Protein AF-A0A179I947-F1 (afdb_monomer)

Structure (mmCIF, N/CA/C/O backbone):
data_AF-A0A179I947-F1
#
_entry.id   AF-A0A179I947-F1
#
loop_
_atom_site.group_PDB
_atom_site.id
_atom_site.type_symbol
_atom_site.label_atom_id
_atom_site.label_alt_id
_atom_site.label_comp_id
_atom_site.label_asym_id
_atom_site.label_entity_id
_atom_site.label_seq_id
_atom_site.pdbx_PDB_ins_code
_atom_site.Cartn_x
_atom_site.Cartn_y
_atom_site.Cartn_z
_atom_site.occupancy
_atom_site.B_iso_or_equiv
_atom_site.auth_seq_id
_atom_site.auth_comp_id
_atom_site.auth_asym_id
_atom_site.auth_atom_id
_atom_site.pdbx_PDB_model_num
ATOM 1 N N . MET A 1 1 ? 31.949 -12.315 46.209 1.00 38.06 1 MET A N 1
ATOM 2 C CA . MET A 1 1 ? 31.960 -12.026 44.761 1.00 38.06 1 MET A CA 1
ATOM 3 C C . MET A 1 1 ? 30.573 -12.314 44.223 1.00 38.06 1 MET A C 1
ATOM 5 O O . MET A 1 1 ? 30.188 -13.473 44.171 1.00 38.06 1 MET A O 1
ATOM 9 N N . ALA A 1 2 ? 29.791 -11.272 43.949 1.00 39.12 2 ALA A N 1
ATOM 10 C CA . ALA A 1 2 ? 28.496 -11.415 43.295 1.00 39.12 2 ALA A CA 1
ATOM 11 C C . ALA A 1 2 ? 28.754 -11.686 41.809 1.00 39.12 2 ALA A C 1
ATOM 13 O O . ALA A 1 2 ? 29.473 -10.919 41.172 1.00 39.12 2 ALA A O 1
ATOM 14 N N . ALA A 1 3 ? 28.236 -12.795 41.286 1.00 43.94 3 ALA A N 1
ATOM 15 C CA . ALA A 1 3 ? 28.309 -13.090 39.864 1.00 43.94 3 ALA A CA 1
ATOM 16 C C . ALA A 1 3 ? 27.553 -11.992 39.103 1.00 43.94 3 ALA A C 1
ATOM 18 O O . ALA A 1 3 ? 26.338 -11.847 39.256 1.00 43.94 3 ALA A O 1
ATOM 19 N N . ALA A 1 4 ? 28.285 -11.194 38.324 1.00 52.97 4 ALA A N 1
ATOM 20 C CA . ALA A 1 4 ? 27.697 -10.271 37.371 1.00 52.97 4 ALA A CA 1
ATOM 21 C C . ALA A 1 4 ? 26.848 -11.097 36.399 1.00 52.97 4 ALA A C 1
ATOM 23 O O . ALA A 1 4 ? 27.353 -11.961 35.687 1.00 52.97 4 ALA A O 1
ATOM 24 N N . THR A 1 5 ? 25.534 -10.897 36.444 1.00 50.38 5 THR A N 1
ATOM 25 C CA . THR A 1 5 ? 24.606 -11.534 35.513 1.00 50.38 5 THR A CA 1
ATOM 26 C C . THR A 1 5 ? 24.790 -10.846 34.166 1.00 50.38 5 THR A C 1
ATOM 28 O O . THR A 1 5 ? 24.197 -9.795 33.923 1.00 50.38 5 THR A O 1
ATOM 31 N N . GLU A 1 6 ? 25.660 -11.386 33.314 1.00 54.06 6 GLU A N 1
ATOM 32 C CA . GLU A 1 6 ? 25.808 -10.888 31.951 1.00 54.06 6 GLU A CA 1
ATOM 33 C C . GLU A 1 6 ? 24.526 -11.192 31.175 1.00 54.06 6 GLU A C 1
ATOM 35 O O . GLU A 1 6 ? 24.159 -12.343 30.936 1.00 54.06 6 GLU A O 1
ATOM 40 N N . ARG A 1 7 ? 23.790 -10.132 30.838 1.00 48.56 7 ARG A N 1
ATOM 41 C CA . ARG A 1 7 ? 22.599 -10.201 29.994 1.00 48.56 7 ARG A CA 1
ATOM 42 C C . ARG A 1 7 ? 23.072 -10.262 28.544 1.00 48.56 7 ARG A C 1
ATOM 44 O O . ARG A 1 7 ? 23.349 -9.233 27.944 1.00 48.56 7 ARG A O 1
ATOM 51 N N . PHE A 1 8 ? 23.188 -11.471 28.007 1.00 61.84 8 PHE A N 1
ATOM 52 C CA . PHE A 1 8 ? 23.717 -11.727 26.661 1.00 61.84 8 PHE A CA 1
ATOM 53 C C . PHE A 1 8 ? 22.705 -11.473 25.533 1.00 61.84 8 PHE A C 1
ATOM 55 O O . PHE A 1 8 ? 23.095 -11.355 24.377 1.00 61.84 8 PHE A O 1
ATOM 62 N N . ILE A 1 9 ? 21.412 -11.358 25.849 1.00 60.41 9 ILE A N 1
ATOM 63 C CA . ILE A 1 9 ? 20.361 -11.021 24.885 1.00 60.41 9 ILE A CA 1
ATOM 64 C C . ILE A 1 9 ? 19.472 -9.925 25.473 1.00 60.41 9 ILE A C 1
ATOM 66 O O . ILE A 1 9 ? 18.866 -10.087 26.533 1.00 60.41 9 ILE A O 1
ATOM 70 N N . HIS A 1 10 ? 19.395 -8.803 24.758 1.00 55.75 10 HIS A N 1
ATOM 71 C CA . HIS A 1 10 ? 18.467 -7.713 25.027 1.00 55.75 10 HIS A CA 1
ATOM 72 C C . HIS A 1 10 ? 17.359 -7.737 23.972 1.00 55.75 10 HIS A C 1
ATOM 74 O O . HIS A 1 10 ? 17.499 -7.179 22.885 1.00 55.75 10 HIS A O 1
ATOM 80 N N . LEU A 1 11 ? 16.246 -8.397 24.296 1.00 45.78 11 LEU A N 1
ATOM 81 C CA . LEU A 1 11 ? 15.020 -8.311 23.507 1.00 45.78 11 LEU A CA 1
ATOM 82 C C . LEU A 1 11 ? 14.299 -7.022 23.904 1.00 45.78 11 LEU A C 1
ATOM 84 O O . LEU A 1 11 ? 13.568 -6.984 24.895 1.00 45.78 11 LEU A O 1
ATOM 88 N N . ALA A 1 12 ? 14.533 -5.949 23.149 1.00 46.06 12 ALA A N 1
ATOM 89 C CA . ALA A 1 12 ? 13.703 -4.762 23.257 1.00 46.06 12 ALA A CA 1
ATOM 90 C C . ALA A 1 12 ? 12.297 -5.138 22.782 1.00 46.06 12 ALA A C 1
ATOM 92 O O . ALA A 1 12 ? 12.102 -5.525 21.630 1.00 46.06 12 ALA A O 1
ATOM 93 N N . ARG A 1 13 ? 11.310 -5.057 23.676 1.00 47.06 13 ARG A N 1
ATOM 94 C CA . ARG A 1 13 ? 9.907 -5.153 23.274 1.00 47.06 13 ARG A CA 1
ATOM 95 C C . ARG A 1 13 ? 9.650 -3.976 22.324 1.00 47.06 13 ARG A C 1
ATOM 97 O O . ARG A 1 13 ? 9.941 -2.852 22.739 1.00 47.06 13 ARG A O 1
ATOM 104 N N . PRO A 1 14 ? 9.161 -4.187 21.090 1.00 45.03 14 PRO A N 1
ATOM 105 C CA . PRO A 1 14 ? 8.890 -3.077 20.190 1.00 45.03 14 PRO A CA 1
ATOM 106 C C . PRO A 1 14 ? 7.863 -2.166 20.861 1.00 45.03 14 PRO A C 1
ATOM 108 O O . PRO A 1 14 ? 6.725 -2.568 21.105 1.00 45.03 14 PRO A O 1
ATOM 111 N N . LEU A 1 15 ? 8.290 -0.965 21.246 1.00 43.03 15 LEU A N 1
ATOM 112 C CA . LEU A 1 15 ? 7.389 0.060 21.745 1.00 43.03 15 LEU A CA 1
ATOM 113 C C . LEU A 1 15 ? 6.684 0.638 20.522 1.00 43.03 15 LEU A C 1
ATOM 115 O O . LEU A 1 15 ? 7.227 1.494 19.830 1.00 43.03 15 LEU A O 1
ATOM 119 N N . ALA A 1 16 ? 5.477 0.158 20.235 1.00 49.94 16 ALA A N 1
ATOM 120 C CA . ALA A 1 16 ? 4.554 0.955 19.448 1.00 49.94 16 ALA A CA 1
ATOM 121 C C . ALA A 1 16 ? 4.220 2.203 20.278 1.00 49.94 16 ALA A C 1
ATOM 123 O O . ALA A 1 16 ? 3.986 2.086 21.482 1.00 49.94 16 ALA A O 1
ATOM 124 N N . HIS A 1 17 ? 4.255 3.385 19.663 1.00 47.50 17 HIS A N 1
ATOM 125 C CA . HIS A 1 17 ? 3.929 4.650 20.319 1.00 47.50 17 HIS A CA 1
ATOM 126 C C . HIS A 1 17 ? 2.577 4.521 21.037 1.00 47.50 17 HIS A C 1
ATOM 128 O O . HIS A 1 17 ? 1.522 4.490 20.407 1.00 47.50 17 HIS A O 1
ATOM 134 N N . ALA A 1 18 ? 2.614 4.371 22.361 1.00 46.41 18 ALA A N 1
ATOM 135 C CA . ALA A 1 18 ? 1.427 4.195 23.175 1.00 46.41 18 ALA A CA 1
ATOM 136 C C . ALA A 1 18 ? 0.834 5.575 23.464 1.00 46.41 18 ALA A C 1
ATOM 138 O O . ALA A 1 18 ? 1.204 6.228 24.439 1.00 46.41 18 ALA A O 1
ATOM 139 N N . ASN A 1 19 ? -0.096 6.023 22.622 1.00 51.75 19 ASN A N 1
ATOM 140 C CA . ASN A 1 19 ? -1.047 7.040 23.051 1.00 51.75 19 ASN A CA 1
ATOM 141 C C . ASN A 1 19 ? -2.026 6.389 24.034 1.00 51.75 19 ASN A C 1
ATOM 143 O O . ASN A 1 19 ? -2.572 5.317 23.767 1.00 51.75 19 ASN A O 1
ATOM 147 N N . VAL A 1 20 ? -2.239 7.036 25.183 1.00 44.72 20 VAL A N 1
ATOM 148 C CA . VAL A 1 20 ? -3.203 6.600 26.202 1.00 44.72 20 VAL A CA 1
ATOM 149 C C . VAL A 1 20 ? -4.568 6.387 25.535 1.00 44.72 20 VAL A C 1
ATOM 151 O O . VAL A 1 20 ? -5.171 7.341 25.054 1.00 44.72 20 VAL A O 1
ATOM 154 N N . GLY A 1 21 ? -5.031 5.134 25.483 1.0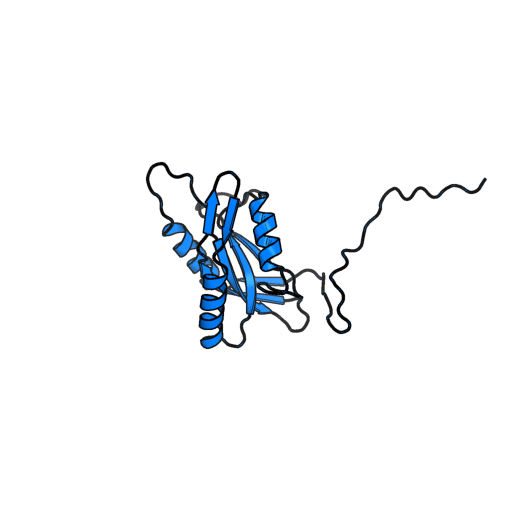0 52.28 21 GLY A N 1
ATOM 155 C CA . GLY A 1 21 ? -6.323 4.749 24.897 1.00 52.28 21 GLY A CA 1
ATOM 156 C C . GLY A 1 21 ? -6.269 4.007 23.555 1.00 52.28 21 GLY A C 1
ATOM 157 O O . GLY A 1 21 ? -7.310 3.529 23.119 1.00 52.28 21 GLY A O 1
ATOM 158 N N . ILE A 1 22 ? -5.100 3.852 22.920 1.00 53.69 22 ILE A N 1
ATOM 159 C CA . ILE A 1 22 ? -4.958 3.096 21.662 1.00 53.69 22 ILE A CA 1
ATOM 160 C C . ILE A 1 22 ? -4.244 1.768 21.943 1.00 53.69 22 ILE A C 1
ATOM 162 O O . ILE A 1 22 ? -3.065 1.752 22.298 1.00 53.69 22 ILE A O 1
ATOM 166 N N . GLN A 1 23 ? -4.952 0.643 21.789 1.00 53.78 23 GLN A N 1
ATOM 167 C CA . GLN A 1 23 ? -4.332 -0.683 21.823 1.00 53.78 23 GLN A CA 1
ATOM 168 C C . GLN A 1 23 ? -3.545 -0.906 20.528 1.00 53.78 23 GLN A C 1
ATOM 170 O O . GLN A 1 23 ? -4.104 -1.218 19.481 1.00 53.78 23 GLN A O 1
ATOM 175 N N . THR A 1 24 ? -2.227 -0.744 20.591 1.00 53.62 24 THR A N 1
ATOM 176 C CA . THR A 1 24 ? -1.319 -1.137 19.512 1.00 53.62 24 THR A CA 1
ATOM 177 C C . THR A 1 24 ? -1.123 -2.648 19.571 1.00 53.62 24 THR A C 1
ATOM 179 O O . THR A 1 24 ? -0.258 -3.175 20.272 1.00 53.62 24 THR A O 1
ATOM 182 N N . ASN A 1 25 ? -2.009 -3.370 18.889 1.00 54.34 25 ASN A N 1
ATOM 183 C CA . ASN A 1 25 ? -1.976 -4.821 18.879 1.00 54.34 25 ASN A CA 1
ATOM 184 C C . ASN A 1 25 ? -0.860 -5.320 17.945 1.00 54.34 25 ASN A C 1
ATOM 186 O O . ASN A 1 25 ? -0.908 -5.105 16.738 1.00 54.34 25 ASN A O 1
ATOM 190 N N . ILE A 1 26 ? 0.153 -5.968 18.527 1.00 58.72 26 ILE A N 1
ATOM 191 C CA . ILE A 1 26 ? 1.246 -6.663 17.816 1.00 58.72 26 ILE A CA 1
ATOM 192 C C . ILE A 1 26 ? 0.901 -8.166 17.684 1.00 58.72 26 ILE A C 1
ATOM 194 O O . ILE A 1 26 ? 1.769 -8.999 17.435 1.00 58.72 26 ILE A O 1
ATOM 198 N N . AL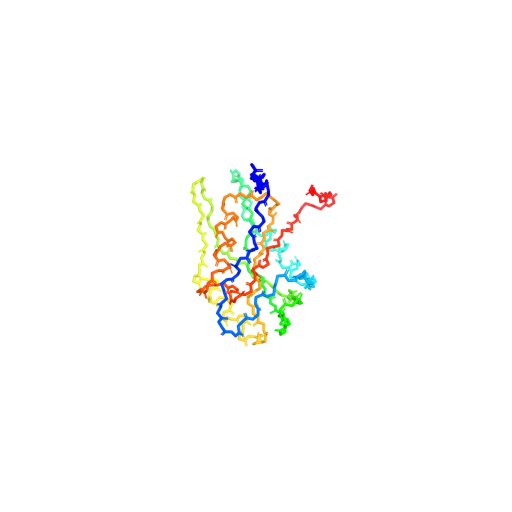A A 1 27 ? -0.361 -8.555 17.916 1.00 59.28 27 ALA A N 1
ATOM 199 C CA . ALA A 1 27 ? -0.820 -9.914 17.655 1.00 59.28 27 ALA A CA 1
ATOM 200 C C . ALA A 1 27 ? -0.660 -10.266 16.163 1.00 59.28 27 ALA A C 1
ATOM 202 O O . ALA A 1 27 ? -0.677 -9.367 15.317 1.00 59.28 27 ALA A O 1
ATOM 203 N N . PRO A 1 28 ? -0.515 -11.563 15.829 1.00 62.00 28 PRO A N 1
ATOM 204 C CA . PRO A 1 28 ? -0.524 -12.016 14.444 1.00 62.00 28 PRO A CA 1
ATOM 205 C C . PRO A 1 28 ? -1.757 -11.466 13.720 1.00 62.00 28 PRO A C 1
ATOM 207 O O . PRO A 1 28 ? -2.881 -11.662 14.178 1.00 62.00 28 PRO A O 1
ATOM 210 N N . LEU A 1 29 ? -1.527 -10.755 12.617 1.00 79.75 29 LEU A N 1
ATOM 211 C CA . LEU A 1 29 ? -2.585 -10.203 11.780 1.00 79.75 29 LEU A CA 1
ATOM 212 C C . LEU A 1 29 ? -3.106 -11.297 10.853 1.00 79.75 29 LEU A C 1
ATOM 214 O O . LEU A 1 29 ? -2.327 -11.900 10.114 1.00 79.75 29 LEU A O 1
ATOM 218 N N . ASN A 1 30 ? -4.414 -11.526 10.860 1.00 89.69 30 ASN A N 1
ATOM 219 C CA . ASN A 1 30 ? -5.064 -12.313 9.825 1.00 89.69 30 ASN A CA 1
ATOM 220 C C . ASN A 1 30 ? -5.384 -11.392 8.642 1.00 89.69 30 ASN A C 1
ATOM 222 O O . ASN A 1 30 ? -6.153 -10.441 8.791 1.00 89.69 30 ASN A O 1
ATOM 226 N N . VAL A 1 31 ? -4.775 -11.647 7.484 1.00 93.06 31 VAL A N 1
ATOM 227 C CA . VAL A 1 31 ? -4.957 -10.834 6.276 1.00 93.06 31 VAL A CA 1
ATOM 228 C C . VAL A 1 31 ? -5.752 -11.637 5.253 1.00 93.06 31 VAL A C 1
ATOM 230 O O . VAL A 1 31 ? -5.242 -12.585 4.662 1.00 93.06 31 VAL A O 1
ATOM 233 N N . ASN A 1 32 ? -7.002 -11.241 5.037 1.00 95.75 32 ASN A N 1
ATOM 234 C CA . ASN A 1 32 ? -7.852 -11.756 3.974 1.00 95.75 32 ASN A CA 1
ATOM 235 C C . ASN 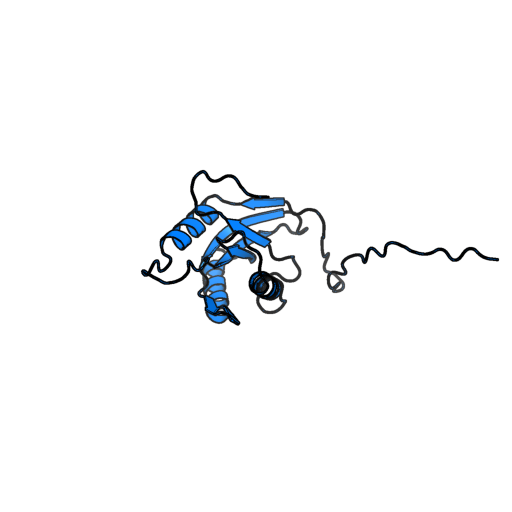A 1 32 ? -7.738 -10.851 2.741 1.00 95.75 32 ASN A C 1
ATOM 237 O O . ASN A 1 32 ? -7.831 -9.630 2.858 1.00 95.75 32 ASN A O 1
ATOM 241 N N . ILE A 1 33 ? -7.538 -11.434 1.563 1.00 95.88 33 ILE A N 1
ATOM 242 C CA . ILE A 1 33 ? -7.319 -10.688 0.322 1.00 95.88 33 ILE A CA 1
ATOM 243 C C . ILE A 1 33 ? -8.425 -11.053 -0.659 1.00 95.88 33 ILE A C 1
ATOM 245 O O . ILE A 1 33 ? -8.565 -12.212 -1.049 1.00 95.88 33 ILE A O 1
ATOM 249 N N . GLN A 1 34 ? -9.197 -10.055 -1.080 1.00 96.88 34 GLN A N 1
ATOM 250 C CA . GLN A 1 34 ? -10.205 -10.240 -2.110 1.00 96.88 34 GLN A CA 1
ATOM 251 C C . GLN A 1 34 ? -9.541 -10.392 -3.488 1.00 96.88 34 GLN A C 1
ATOM 253 O O . GLN A 1 34 ? -8.626 -9.627 -3.814 1.00 96.88 34 GLN A O 1
ATOM 258 N N . PRO A 1 35 ? -10.009 -11.328 -4.339 1.00 96.19 35 PRO A N 1
ATOM 259 C CA . PRO A 1 35 ? -9.414 -11.568 -5.657 1.00 96.19 35 PRO A CA 1
ATOM 260 C C . PRO A 1 35 ? -9.367 -10.334 -6.566 1.00 96.19 35 PRO A C 1
ATOM 262 O O . PRO A 1 35 ? -8.472 -10.214 -7.398 1.00 96.19 35 PRO A O 1
ATOM 265 N N . GLU A 1 36 ? -10.311 -9.404 -6.402 1.00 95.56 36 GLU A N 1
ATOM 266 C CA . GLU A 1 36 ? -10.359 -8.143 -7.150 1.00 95.56 36 GLU A CA 1
ATOM 267 C C . GLU A 1 36 ? -9.083 -7.307 -6.979 1.00 95.56 36 GLU A C 1
ATOM 269 O O . GLU A 1 36 ? -8.558 -6.782 -7.964 1.00 95.56 36 GLU A O 1
ATOM 274 N N . ALA A 1 37 ? -8.549 -7.221 -5.755 1.00 95.38 37 ALA A N 1
ATOM 275 C CA . ALA A 1 37 ? -7.311 -6.498 -5.487 1.00 95.38 37 ALA A CA 1
ATOM 276 C C . ALA A 1 37 ? -6.137 -7.127 -6.252 1.00 95.38 37 ALA A C 1
ATOM 278 O O . ALA A 1 37 ? -5.384 -6.423 -6.915 1.00 95.38 37 ALA A O 1
ATOM 279 N N . ILE A 1 38 ? -6.034 -8.459 -6.247 1.00 94.38 38 ILE A N 1
ATOM 280 C CA . ILE A 1 38 ? -4.982 -9.194 -6.968 1.00 94.38 38 ILE A CA 1
ATOM 281 C C . ILE A 1 38 ? -5.068 -8.913 -8.472 1.00 94.38 38 ILE A C 1
ATOM 283 O O . ILE A 1 38 ? -4.073 -8.539 -9.090 1.00 94.38 38 ILE A O 1
ATOM 287 N N . LEU A 1 39 ? -6.260 -9.048 -9.060 1.00 94.75 39 LEU A N 1
ATOM 288 C CA . LEU A 1 39 ? -6.470 -8.793 -10.488 1.00 94.75 39 LEU A CA 1
ATOM 289 C C . LEU A 1 39 ? -6.143 -7.346 -10.870 1.00 94.75 39 LEU A C 1
ATOM 291 O O . LEU A 1 39 ? -5.557 -7.116 -11.923 1.00 94.75 39 LEU A O 1
ATOM 295 N N . SER A 1 40 ? -6.474 -6.384 -10.008 1.00 95.69 40 SER A N 1
ATOM 296 C CA . SER A 1 40 ? -6.168 -4.967 -10.229 1.00 95.69 40 SER A CA 1
ATOM 297 C C . SER A 1 40 ? -4.664 -4.687 -10.181 1.00 95.69 40 SER A C 1
ATOM 299 O O . SER A 1 40 ? -4.156 -3.921 -11.000 1.00 95.69 40 SER A O 1
ATOM 301 N N . ILE A 1 41 ? -3.929 -5.334 -9.268 1.00 94.56 41 ILE A N 1
ATOM 302 C CA . ILE A 1 41 ? -2.465 -5.225 -9.205 1.00 94.56 41 ILE A CA 1
ATOM 303 C C . ILE A 1 41 ? -1.828 -5.822 -10.465 1.00 94.56 41 ILE A C 1
ATOM 305 O O . ILE A 1 41 ? -0.932 -5.213 -11.047 1.00 94.56 41 ILE A O 1
ATOM 309 N N . LEU A 1 42 ? -2.301 -6.986 -10.915 1.00 92.38 42 LEU A N 1
ATOM 310 C CA . LEU A 1 42 ? -1.798 -7.625 -12.132 1.00 92.38 42 LEU A CA 1
ATOM 311 C C . LEU A 1 42 ? -2.118 -6.800 -13.389 1.00 92.38 42 LEU A C 1
ATOM 313 O O . LEU A 1 42 ? -1.249 -6.640 -14.243 1.00 92.38 42 LEU A O 1
ATOM 317 N N . ASP A 1 43 ? -3.321 -6.224 -13.497 1.00 93.00 43 ASP A N 1
ATOM 318 C CA . ASP A 1 43 ? -3.670 -5.307 -14.594 1.00 93.00 43 ASP A CA 1
ATOM 319 C C . ASP A 1 43 ? -2.755 -4.072 -14.598 1.00 93.00 43 ASP A C 1
ATOM 321 O O . ASP A 1 43 ? -2.220 -3.705 -1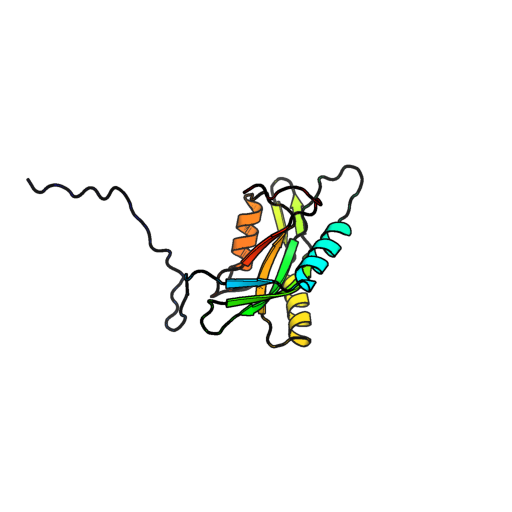5.647 1.00 93.00 43 ASP A O 1
ATOM 325 N N . HIS A 1 44 ? -2.483 -3.488 -13.427 1.00 92.94 44 HIS A N 1
ATOM 326 C CA . HIS A 1 44 ? -1.515 -2.398 -13.294 1.00 92.94 44 HIS A CA 1
ATOM 327 C C . HIS A 1 44 ? -0.113 -2.828 -13.753 1.00 92.94 44 HIS A C 1
ATOM 329 O O . HIS A 1 44 ? 0.537 -2.116 -14.519 1.00 92.94 44 HIS A O 1
ATOM 335 N N . ALA A 1 45 ? 0.331 -4.019 -13.353 1.00 89.81 45 ALA A N 1
ATOM 336 C CA . ALA A 1 45 ? 1.641 -4.545 -13.708 1.00 89.81 45 ALA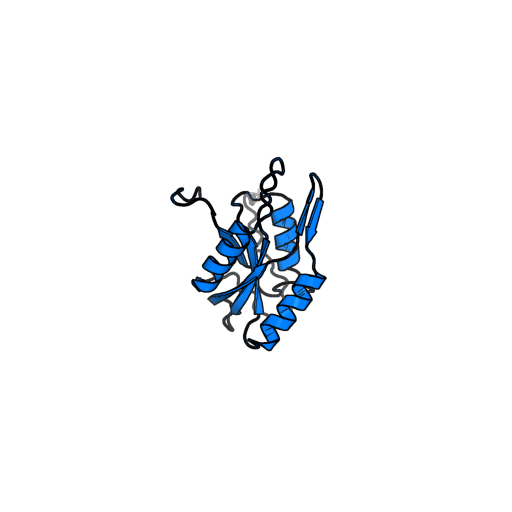 A CA 1
ATOM 337 C C . ALA A 1 45 ? 1.830 -4.764 -15.216 1.00 89.81 45 ALA A C 1
ATOM 339 O O . ALA A 1 45 ? 2.932 -4.560 -15.720 1.00 89.81 45 ALA A O 1
ATOM 340 N N . VAL A 1 46 ? 0.779 -5.168 -15.935 1.00 88.56 46 VAL A N 1
ATOM 341 C CA . VAL A 1 46 ? 0.813 -5.402 -17.392 1.00 88.56 46 VAL A CA 1
ATOM 342 C C . VAL A 1 46 ? 0.813 -4.090 -18.183 1.00 88.56 46 VAL A C 1
ATOM 344 O O . VAL A 1 46 ? 1.316 -4.041 -19.302 1.00 88.56 46 VAL A O 1
ATOM 347 N N . ARG A 1 47 ? 0.275 -3.009 -17.608 1.00 86.94 47 ARG A N 1
ATOM 348 C CA . ARG A 1 47 ? 0.222 -1.679 -18.239 1.00 86.94 47 ARG A CA 1
ATOM 349 C C . ARG A 1 47 ? 1.475 -0.832 -18.013 1.00 86.94 47 ARG A C 1
ATOM 351 O O . ARG A 1 47 ? 1.507 0.302 -18.487 1.00 86.94 47 ARG A O 1
ATOM 358 N N . ARG A 1 48 ? 2.475 -1.346 -17.287 1.00 78.69 48 ARG A N 1
ATOM 359 C CA . ARG A 1 48 ? 3.745 -0.640 -17.0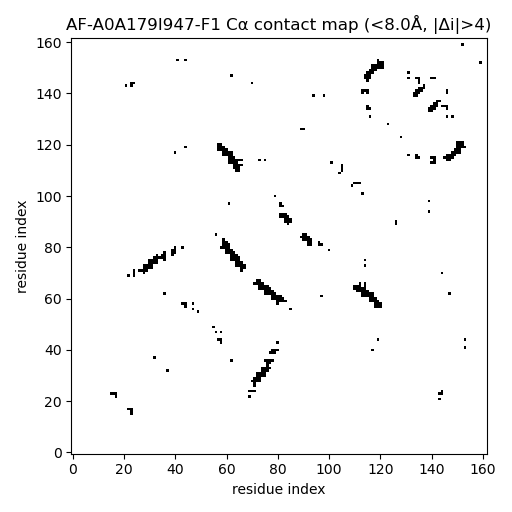54 1.00 78.69 48 ARG A CA 1
ATOM 360 C C . ARG A 1 48 ? 4.420 -0.288 -18.383 1.00 78.69 48 ARG A C 1
ATOM 362 O O . ARG A 1 48 ? 4.317 -1.042 -19.349 1.00 78.69 48 ARG A O 1
ATOM 369 N N . ASP A 1 49 ? 5.115 0.848 -18.432 1.00 64.50 49 ASP A N 1
ATOM 370 C CA . ASP A 1 49 ? 5.853 1.285 -19.621 1.00 64.50 49 ASP A CA 1
ATOM 371 C C . ASP A 1 49 ? 7.021 0.315 -19.899 1.00 64.50 49 ASP A C 1
ATOM 373 O O . ASP A 1 49 ? 8.135 0.487 -19.412 1.00 64.50 49 ASP A O 1
ATOM 377 N N . VAL A 1 50 ? 6.778 -0.718 -20.711 1.00 60.31 50 VAL A N 1
ATOM 378 C CA . VAL A 1 50 ? 7.814 -1.622 -21.243 1.00 60.31 50 VAL A CA 1
ATOM 379 C C . VAL A 1 50 ? 8.445 -0.971 -22.476 1.00 60.31 50 VAL A C 1
ATOM 381 O O . VAL A 1 50 ? 8.317 -1.456 -23.599 1.00 60.31 50 VAL A O 1
ATOM 384 N N . ARG A 1 51 ? 9.057 0.205 -22.309 1.00 52.69 51 ARG A N 1
ATOM 385 C CA . ARG A 1 51 ? 9.819 0.823 -23.403 1.00 52.69 51 ARG A CA 1
ATOM 386 C C . ARG A 1 51 ? 11.178 0.137 -23.506 1.00 52.69 51 ARG A C 1
ATOM 388 O O . ARG A 1 51 ? 11.889 0.035 -22.509 1.00 52.69 51 ARG A O 1
ATOM 395 N N . ASP A 1 52 ? 11.519 -0.313 -24.713 1.00 42.38 52 ASP A N 1
ATOM 396 C CA . ASP A 1 52 ? 12.786 -0.977 -25.036 1.00 42.38 52 ASP A CA 1
ATOM 397 C C . ASP A 1 52 ? 13.987 -0.216 -24.443 1.00 42.38 52 ASP A C 1
ATOM 399 O O . ASP A 1 52 ? 14.302 0.899 -24.861 1.00 42.38 52 ASP A O 1
ATOM 403 N N . GLY A 1 53 ? 14.656 -0.829 -23.461 1.00 49.31 53 GLY A N 1
ATOM 404 C CA . GLY A 1 53 ? 15.888 -0.322 -22.846 1.00 49.31 53 GLY A CA 1
ATOM 405 C C . GLY A 1 53 ? 15.745 0.330 -21.465 1.00 49.31 53 GLY A C 1
ATOM 406 O O . GLY A 1 53 ? 16.772 0.613 -20.848 1.00 49.31 53 GLY A O 1
ATOM 407 N N . ALA A 1 54 ? 14.529 0.539 -20.949 1.00 54.66 54 ALA A N 1
ATOM 408 C CA . ALA A 1 54 ? 14.329 0.925 -19.550 1.00 54.66 54 ALA A CA 1
ATOM 409 C C . ALA A 1 54 ? 14.390 -0.316 -18.641 1.00 54.66 54 ALA A C 1
ATOM 411 O O . ALA A 1 54 ? 13.846 -1.367 -18.984 1.00 54.66 54 ALA A O 1
ATOM 412 N N . GLN A 1 55 ? 15.060 -0.208 -17.488 1.00 56.06 55 GLN A N 1
ATOM 413 C CA . GLN A 1 55 ? 15.023 -1.262 -16.469 1.00 56.06 55 GLN A CA 1
ATOM 414 C C . GLN A 1 55 ? 13.566 -1.497 -16.039 1.00 56.06 55 GLN A C 1
ATOM 416 O O . GLN A 1 55 ? 12.816 -0.522 -15.937 1.00 56.06 55 GLN A O 1
ATOM 421 N N . PRO A 1 56 ? 13.139 -2.751 -15.806 1.00 59.03 56 PRO A N 1
ATOM 422 C CA . PRO A 1 56 ? 11.778 -3.032 -15.373 1.00 59.03 56 PRO A CA 1
ATOM 423 C C . PRO A 1 56 ? 11.520 -2.341 -14.030 1.00 59.03 56 PRO A C 1
ATOM 425 O O . PRO A 1 56 ? 12.011 -2.777 -12.991 1.00 59.03 56 PRO A O 1
ATOM 428 N N . THR A 1 57 ? 10.751 -1.251 -14.043 1.00 72.75 57 THR A N 1
ATOM 429 C CA . THR A 1 57 ? 10.307 -0.601 -12.813 1.00 72.75 57 THR A CA 1
ATOM 430 C C . THR A 1 57 ? 9.179 -1.432 -12.214 1.00 72.75 57 THR A C 1
ATOM 432 O O . THR A 1 57 ? 8.203 -1.792 -12.884 1.00 72.75 57 THR A O 1
ATOM 435 N N . ARG A 1 58 ? 9.331 -1.798 -10.939 1.00 86.38 58 ARG A N 1
ATOM 436 C CA . ARG A 1 58 ? 8.242 -2.407 -10.168 1.00 86.38 58 ARG A CA 1
ATOM 437 C C . ARG A 1 58 ? 7.056 -1.449 -10.152 1.00 86.38 58 ARG A C 1
ATOM 439 O O . ARG A 1 58 ? 7.246 -0.241 -10.189 1.00 86.38 58 ARG A O 1
ATOM 446 N N . VAL A 1 59 ? 5.833 -1.960 -10.071 1.00 91.62 59 VAL A N 1
ATOM 447 C CA . VAL A 1 59 ? 4.685 -1.081 -9.814 1.00 91.62 59 VAL A CA 1
ATOM 448 C C . VAL A 1 59 ? 4.476 -0.915 -8.315 1.00 91.62 59 VAL A C 1
ATOM 450 O O . VAL A 1 59 ? 4.845 -1.792 -7.531 1.00 91.62 59 VAL A O 1
ATOM 453 N N . ILE A 1 60 ? 3.890 0.213 -7.919 1.00 93.69 60 ILE A N 1
ATOM 454 C CA . ILE A 1 60 ? 3.567 0.539 -6.529 1.00 93.69 60 ILE A CA 1
ATOM 455 C C . ILE A 1 60 ? 2.129 1.045 -6.464 1.00 93.69 60 ILE A C 1
ATOM 457 O O . ILE A 1 60 ? 1.656 1.759 -7.352 1.00 93.69 60 ILE A O 1
ATOM 461 N N . GLY A 1 61 ? 1.420 0.697 -5.396 1.00 95.69 61 GLY A N 1
ATOM 462 C CA . GLY A 1 61 ? 0.128 1.303 -5.114 1.00 95.69 61 GLY A CA 1
ATOM 463 C C . GLY A 1 61 ? -0.357 1.068 -3.694 1.00 95.69 61 GLY A C 1
ATOM 464 O O . GLY A 1 61 ? 0.307 0.418 -2.892 1.00 95.69 61 GLY A O 1
ATOM 465 N N . ALA A 1 62 ? -1.524 1.622 -3.378 1.00 97.25 62 ALA A N 1
ATOM 466 C CA . ALA A 1 62 ? -2.140 1.522 -2.060 1.00 97.25 62 ALA A CA 1
ATOM 467 C C . ALA A 1 62 ? -3.132 0.361 -1.984 1.00 97.25 62 ALA A C 1
ATOM 469 O O . ALA A 1 62 ? -3.890 0.110 -2.923 1.00 97.25 62 ALA A O 1
ATOM 470 N N . LEU A 1 63 ? -3.167 -0.288 -0.822 1.00 97.81 63 LEU A N 1
ATOM 471 C CA . LEU A 1 63 ? -4.162 -1.286 -0.446 1.00 97.81 63 LEU A CA 1
ATOM 472 C C . LEU A 1 63 ? -5.269 -0.633 0.377 1.00 97.81 63 LEU A C 1
ATOM 474 O O . LEU A 1 63 ? -4.993 0.095 1.335 1.00 97.81 63 LEU A O 1
ATOM 478 N N . VAL A 1 64 ? -6.519 -0.930 0.031 1.00 97.50 64 VAL A N 1
ATOM 479 C CA . VAL A 1 64 ? -7.707 -0.366 0.673 1.00 97.50 64 VAL A CA 1
ATOM 480 C C . VAL A 1 64 ? -8.660 -1.489 1.065 1.00 97.50 64 VAL A C 1
ATOM 482 O O . VAL A 1 64 ? -8.790 -2.511 0.386 1.00 97.50 64 VAL A O 1
ATOM 485 N N . GLY A 1 65 ? -9.320 -1.323 2.201 1.00 96.94 65 GLY A N 1
ATOM 486 C CA . GLY A 1 65 ? -10.286 -2.300 2.675 1.00 96.94 65 GLY A CA 1
ATOM 487 C C . GLY A 1 65 ? -10.688 -2.029 4.108 1.00 96.94 65 GLY A C 1
ATOM 488 O O . GLY A 1 65 ? -10.736 -0.878 4.528 1.00 96.94 65 GLY A O 1
ATOM 489 N N . THR A 1 66 ? -10.996 -3.070 4.869 1.00 95.62 66 THR A N 1
ATOM 490 C CA . THR A 1 66 ? -11.500 -2.923 6.238 1.00 95.62 66 THR A CA 1
ATOM 491 C C . THR A 1 66 ? -10.569 -3.558 7.253 1.00 95.62 66 THR A C 1
ATOM 493 O O . THR A 1 66 ? -9.884 -4.537 6.967 1.00 95.62 66 THR A O 1
ATOM 496 N N . ARG A 1 67 ? -10.575 -3.010 8.466 1.00 91.75 67 ARG A N 1
ATOM 497 C CA . ARG A 1 67 ? -9.857 -3.545 9.620 1.00 91.75 67 ARG A CA 1
ATOM 498 C C . ARG A 1 67 ? -10.848 -3.773 10.756 1.00 91.75 67 ARG A C 1
ATOM 500 O O . ARG A 1 67 ? -11.752 -2.957 10.936 1.00 91.75 67 ARG A O 1
ATOM 507 N N . SER A 1 68 ? -10.696 -4.871 11.490 1.00 90.25 68 SER A N 1
ATOM 508 C CA . SER A 1 68 ? -11.502 -5.150 12.679 1.00 90.25 68 SER A CA 1
ATOM 509 C C . SER A 1 68 ? -11.237 -4.128 13.790 1.00 90.25 68 SER A C 1
ATOM 511 O O . SER A 1 68 ? -10.182 -3.493 13.839 1.00 90.25 68 SER A O 1
ATOM 513 N N . GLU A 1 69 ? -12.190 -3.974 14.710 1.00 84.25 69 GLU A N 1
ATOM 514 C CA . GLU A 1 69 ? -12.081 -3.018 15.823 1.00 84.25 69 GLU A CA 1
ATOM 515 C C . GLU A 1 69 ? -10.901 -3.324 16.760 1.00 84.25 69 GLU A C 1
ATOM 517 O O . GLU A 1 69 ? -10.267 -2.412 17.286 1.00 84.25 69 GLU A O 1
ATOM 522 N N . ASP A 1 70 ? -10.572 -4.605 16.940 1.00 81.69 70 ASP A N 1
ATOM 523 C CA . ASP A 1 70 ? -9.428 -5.078 17.731 1.00 81.69 70 ASP A CA 1
ATOM 524 C C . ASP A 1 70 ? -8.096 -5.072 16.948 1.00 81.69 70 ASP A C 1
ATOM 526 O O . ASP A 1 70 ? -7.033 -5.393 17.494 1.00 81.69 70 ASP A O 1
ATOM 530 N N . GLY A 1 71 ? -8.154 -4.709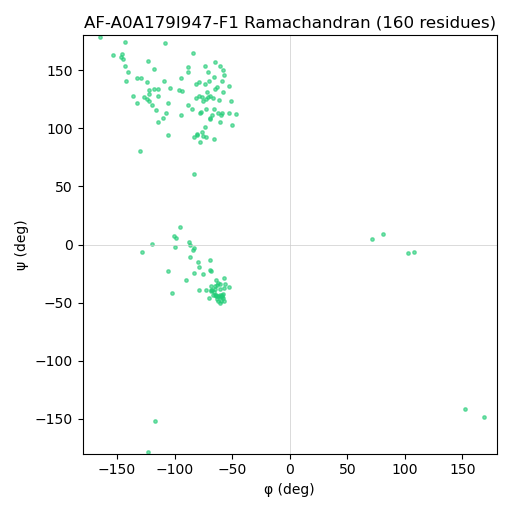 15.663 1.00 79.56 71 GLY A N 1
ATOM 531 C CA . GLY A 1 71 ? -7.023 -4.586 14.756 1.00 79.56 71 GLY A CA 1
ATOM 532 C C . GLY A 1 71 ? -6.380 -5.901 14.319 1.00 79.56 71 GLY A C 1
ATOM 533 O O . GLY A 1 71 ? -5.359 -5.823 13.638 1.00 79.56 71 GLY A O 1
ATOM 534 N N . THR A 1 72 ? -6.925 -7.064 14.699 1.00 84.44 72 THR A N 1
ATOM 535 C CA . THR A 1 72 ? -6.332 -8.386 14.422 1.00 84.44 72 THR A CA 1
ATOM 536 C C . THR A 1 72 ? -6.663 -8.924 13.035 1.00 84.44 72 THR A C 1
ATOM 538 O O . THR A 1 72 ? -5.883 -9.703 12.488 1.00 84.44 72 THR A O 1
ATOM 541 N N . GLU A 1 73 ? -7.769 -8.484 12.437 1.00 90.81 73 GLU A N 1
ATOM 542 C CA . GLU A 1 73 ? -8.200 -8.904 11.110 1.00 90.81 73 GLU A CA 1
ATOM 543 C C . GLU A 1 73 ? -8.157 -7.732 10.134 1.00 90.81 73 GLU A C 1
ATOM 545 O O . GLU A 1 73 ? -8.612 -6.617 10.413 1.00 90.81 73 GLU A O 1
ATOM 550 N N . VAL A 1 74 ? -7.598 -7.997 8.959 1.00 93.56 74 VAL A N 1
ATOM 551 C CA . VAL A 1 74 ? -7.514 -7.057 7.848 1.00 93.56 74 VAL A CA 1
ATOM 552 C C . VAL A 1 74 ? -8.097 -7.729 6.622 1.00 93.56 74 VAL A C 1
ATOM 554 O O . VAL A 1 74 ? -7.674 -8.816 6.246 1.00 93.56 74 VAL A O 1
ATOM 557 N N . GLU A 1 75 ? -9.046 -7.072 5.974 1.00 96.19 75 GLU A N 1
ATOM 558 C CA . GLU A 1 75 ? -9.610 -7.517 4.709 1.00 96.19 75 GLU A CA 1
ATOM 559 C C . GLU A 1 75 ? -9.244 -6.508 3.622 1.00 96.19 75 GLU A C 1
ATOM 561 O O . GLU A 1 75 ? -9.804 -5.413 3.567 1.00 96.19 75 GLU A O 1
ATOM 566 N N . VAL A 1 76 ? -8.298 -6.875 2.760 1.00 97.56 76 VAL A N 1
ATOM 567 C CA . VAL A 1 76 ? -7.912 -6.105 1.576 1.00 97.56 76 VAL A CA 1
ATOM 568 C C . VAL A 1 76 ? -8.967 -6.334 0.502 1.00 97.56 76 VAL A C 1
ATOM 570 O O . VAL A 1 76 ? -9.099 -7.448 -0.001 1.00 97.56 76 VAL A O 1
ATOM 573 N N . ARG A 1 77 ? -9.728 -5.295 0.155 1.00 96.94 77 ARG A N 1
ATOM 574 C CA . ARG A 1 77 ? -10.850 -5.398 -0.792 1.00 96.94 77 ARG A CA 1
ATOM 575 C C . ARG A 1 77 ? -10.508 -4.866 -2.170 1.00 96.94 77 ARG A C 1
ATOM 577 O O . ARG A 1 77 ? -10.859 -5.484 -3.167 1.00 96.94 77 ARG A O 1
ATOM 584 N N . SER A 1 78 ? -9.807 -3.742 -2.210 1.00 96.62 78 SER A N 1
ATOM 585 C CA . SER A 1 78 ? -9.448 -3.048 -3.439 1.00 96.62 78 SER A CA 1
ATOM 586 C C . SER A 1 78 ? -8.052 -2.441 -3.323 1.00 96.62 78 SER A C 1
ATOM 588 O O . SER A 1 78 ? -7.395 -2.488 -2.277 1.00 96.62 78 SER A O 1
ATOM 590 N N . CYS A 1 79 ? -7.565 -1.884 -4.424 1.00 97.38 79 CYS A N 1
ATOM 591 C CA . CYS A 1 79 ? -6.291 -1.189 -4.470 1.00 97.38 79 CYS A CA 1
ATOM 592 C C . CYS A 1 79 ? -6.295 -0.145 -5.587 1.00 97.38 79 CYS A C 1
ATOM 594 O O . CYS A 1 79 ? -7.103 -0.221 -6.512 1.00 97.38 79 CYS A O 1
ATOM 596 N N . PHE A 1 80 ? -5.358 0.798 -5.545 1.00 97.00 80 PHE A N 1
ATOM 597 C CA . PHE A 1 80 ? -5.144 1.737 -6.647 1.00 97.00 80 PHE A CA 1
ATOM 598 C C . PHE A 1 80 ? -3.654 1.994 -6.875 1.00 97.00 80 PHE A C 1
ATOM 600 O O . PHE A 1 80 ? -2.850 1.924 -5.946 1.00 97.00 80 PHE A O 1
ATOM 607 N N . ALA A 1 81 ? -3.287 2.252 -8.130 1.00 95.31 81 ALA A N 1
ATOM 608 C CA . ALA A 1 81 ? -1.926 2.580 -8.545 1.00 95.31 81 ALA A CA 1
ATOM 609 C C . ALA A 1 81 ? -1.475 3.924 -7.968 1.00 95.31 81 ALA A C 1
ATOM 611 O O . ALA A 1 81 ? -2.281 4.847 -7.882 1.00 95.31 81 ALA A O 1
ATOM 612 N N . ILE A 1 82 ? -0.196 4.051 -7.613 1.00 94.12 82 ILE A N 1
ATOM 613 C CA . ILE A 1 82 ? 0.397 5.336 -7.238 1.00 94.12 82 ILE A CA 1
ATOM 614 C C . ILE A 1 82 ? 1.577 5.617 -8.174 1.00 94.12 82 ILE A C 1
ATOM 616 O O . ILE A 1 82 ? 2.494 4.795 -8.258 1.00 94.12 82 ILE A O 1
ATOM 620 N N . PRO A 1 83 ? 1.573 6.762 -8.881 1.00 91.62 83 PRO A N 1
ATOM 621 C CA . PRO A 1 83 ? 2.731 7.205 -9.640 1.00 91.62 83 PRO A CA 1
ATOM 622 C C . PRO A 1 83 ? 3.949 7.344 -8.726 1.00 91.62 83 PRO A C 1
ATOM 624 O O . PRO A 1 83 ? 3.878 7.959 -7.658 1.00 91.62 83 PRO A O 1
ATOM 627 N N . HIS A 1 84 ? 5.063 6.765 -9.155 1.00 89.38 84 HIS A N 1
ATOM 628 C CA . HIS A 1 84 ? 6.331 6.852 -8.452 1.00 89.38 84 HIS A CA 1
ATOM 629 C C . HIS A 1 84 ? 7.473 6.944 -9.463 1.00 89.38 84 HIS A C 1
ATOM 631 O O . HIS A 1 84 ? 7.350 6.467 -10.595 1.00 89.38 84 HIS A O 1
ATOM 637 N N . THR A 1 85 ? 8.571 7.552 -9.031 1.00 87.50 85 THR A N 1
ATOM 638 C CA . THR A 1 85 ? 9.813 7.659 -9.795 1.00 87.50 85 THR A CA 1
ATOM 639 C C . THR A 1 85 ? 10.930 7.069 -8.948 1.00 87.50 85 THR A C 1
ATOM 641 O O . THR A 1 85 ? 11.110 7.475 -7.800 1.00 87.50 85 THR A O 1
ATOM 644 N N . GLU A 1 86 ? 11.661 6.105 -9.504 1.00 83.69 86 GLU A N 1
ATOM 645 C CA . GLU A 1 86 ? 12.870 5.537 -8.903 1.00 83.69 86 GLU A CA 1
ATOM 646 C C . GLU A 1 86 ? 14.062 5.861 -9.808 1.00 83.69 86 GLU A C 1
ATOM 648 O O . GLU A 1 86 ? 14.116 5.431 -10.960 1.00 83.69 86 GLU A O 1
ATOM 653 N N . GLU A 1 87 ? 14.998 6.646 -9.282 1.00 83.75 87 GLU A N 1
ATOM 654 C CA . GLU A 1 87 ? 16.315 6.918 -9.862 1.00 83.75 87 GLU A CA 1
ATOM 655 C C . GLU A 1 87 ? 17.392 6.196 -9.031 1.00 83.75 87 GLU A C 1
ATOM 657 O O . GLU A 1 87 ? 17.091 5.634 -7.977 1.00 83.75 87 GLU A O 1
ATOM 662 N N . GLU A 1 88 ? 18.655 6.200 -9.478 1.00 80.81 88 GLU A N 1
ATOM 663 C CA . GLU A 1 88 ? 19.744 5.440 -8.827 1.00 80.81 88 GLU A CA 1
ATOM 664 C C . GLU A 1 88 ? 19.869 5.721 -7.315 1.00 80.81 88 GLU A C 1
ATOM 666 O O . GLU A 1 88 ? 20.101 4.793 -6.541 1.00 80.81 88 GLU A O 1
ATOM 671 N N . ASP A 1 89 ? 19.631 6.967 -6.888 1.00 82.94 89 ASP A N 1
ATOM 672 C CA . ASP A 1 89 ? 19.799 7.413 -5.498 1.00 82.94 89 ASP A CA 1
ATOM 673 C C . ASP A 1 89 ? 18.508 7.939 -4.839 1.00 82.94 89 ASP A C 1
ATOM 675 O O . ASP A 1 89 ? 18.529 8.356 -3.675 1.00 82.94 89 ASP A O 1
ATOM 679 N N . GLN A 1 90 ? 17.372 7.943 -5.546 1.00 84.12 90 GLN A N 1
ATOM 680 C CA . GLN A 1 90 ? 16.155 8.609 -5.075 1.00 84.12 90 GLN A CA 1
ATOM 681 C C . GLN A 1 90 ? 14.877 7.842 -5.423 1.00 84.12 90 GLN A C 1
ATOM 683 O O . GLN A 1 90 ? 14.717 7.329 -6.525 1.00 84.12 90 GLN A O 1
ATOM 688 N N . VAL A 1 91 ? 13.929 7.837 -4.482 1.00 86.50 91 VAL A N 1
ATOM 689 C CA . VAL A 1 91 ? 12.549 7.391 -4.700 1.00 86.50 91 VAL A CA 1
ATOM 690 C C . VAL A 1 91 ? 11.582 8.516 -4.350 1.00 86.50 91 VAL A C 1
ATOM 692 O O . VAL A 1 91 ? 11.654 9.095 -3.264 1.00 86.50 91 VAL A O 1
ATOM 695 N N . GLU A 1 92 ? 10.664 8.816 -5.262 1.00 87.69 92 GLU A N 1
ATOM 696 C CA . GLU A 1 92 ? 9.580 9.772 -5.053 1.00 87.69 92 GLU A CA 1
ATOM 697 C C . GLU A 1 92 ? 8.229 9.094 -5.280 1.00 87.69 92 GLU A C 1
ATOM 699 O O . GLU A 1 92 ? 8.027 8.395 -6.270 1.00 87.69 92 GLU A O 1
ATOM 704 N N . VAL A 1 93 ? 7.294 9.317 -4.356 1.00 90.38 93 VAL A N 1
ATOM 705 C CA . VAL A 1 93 ? 5.909 8.837 -4.435 1.00 90.38 93 VAL A CA 1
ATOM 706 C C . VAL A 1 93 ? 4.992 10.054 -4.466 1.00 90.38 93 VAL A C 1
ATOM 708 O O . VAL A 1 93 ? 5.153 10.965 -3.650 1.00 90.38 93 VAL A O 1
ATOM 711 N N . ASP A 1 94 ? 4.013 10.073 -5.371 1.00 93.00 94 ASP A N 1
ATOM 712 C CA . ASP A 1 94 ? 3.051 11.175 -5.444 1.00 93.00 94 ASP A CA 1
ATOM 713 C C . ASP A 1 94 ? 2.021 11.098 -4.300 1.00 93.00 94 ASP A C 1
ATOM 715 O O . ASP A 1 94 ? 0.980 10.432 -4.368 1.00 93.00 94 ASP A O 1
ATOM 719 N N . VAL A 1 95 ? 2.334 11.807 -3.215 1.00 91.75 95 VAL A N 1
ATOM 720 C CA . VAL A 1 95 ? 1.513 11.876 -1.998 1.00 91.75 95 VAL A CA 1
ATOM 721 C C . VAL A 1 95 ? 0.166 12.556 -2.253 1.00 91.75 95 VAL A C 1
ATOM 723 O O . VAL A 1 95 ? -0.844 12.173 -1.656 1.00 91.75 95 VAL A O 1
ATOM 726 N N . GLU A 1 96 ? 0.127 13.569 -3.118 1.00 94.12 96 GLU A N 1
ATOM 727 C CA . GLU A 1 96 ? -1.096 14.328 -3.394 1.00 94.12 96 GLU A CA 1
ATOM 728 C C . GLU A 1 96 ? -2.069 13.492 -4.228 1.00 94.12 96 GLU A C 1
ATOM 730 O O . GLU A 1 96 ? -3.276 13.462 -3.949 1.00 94.12 96 GLU A O 1
ATOM 735 N N . TYR A 1 97 ? -1.534 12.735 -5.191 1.00 95.44 97 TYR A N 1
ATOM 736 C CA . TYR A 1 97 ? -2.294 11.744 -5.936 1.00 95.44 97 TYR A CA 1
ATOM 737 C C . TYR A 1 97 ? -2.881 10.686 -5.003 1.00 95.44 97 TYR A C 1
ATOM 739 O O . TYR A 1 97 ? -4.086 10.430 -5.059 1.00 95.44 97 TYR A O 1
ATOM 747 N N . GLN A 1 98 ? -2.075 10.111 -4.100 1.00 95.31 98 GLN A N 1
ATOM 748 C CA . GLN A 1 98 ? -2.571 9.123 -3.140 1.00 95.31 98 GLN A CA 1
ATOM 749 C C . GLN A 1 98 ? -3.719 9.685 -2.295 1.00 95.31 98 GLN A C 1
ATOM 751 O O . GLN A 1 98 ? -4.754 9.032 -2.162 1.00 95.31 98 GLN A O 1
ATOM 756 N N . LYS A 1 99 ? -3.560 10.884 -1.721 1.00 94.75 99 LYS A N 1
ATOM 757 C CA . LYS A 1 99 ? -4.597 11.514 -0.887 1.00 94.75 99 LYS A CA 1
ATOM 758 C C . LYS A 1 99 ? -5.883 11.744 -1.669 1.00 94.75 99 LYS A C 1
ATOM 760 O O . LYS A 1 99 ? -6.968 11.426 -1.181 1.00 94.75 99 LYS A O 1
ATOM 765 N N . SER A 1 100 ? -5.756 12.262 -2.887 1.00 96.50 100 SER A N 1
ATOM 766 C CA . SER A 1 100 ? -6.889 12.526 -3.772 1.00 96.50 100 SER A CA 1
ATOM 767 C C . SER A 1 100 ? -7.615 11.238 -4.150 1.00 96.50 100 SER A C 1
ATOM 769 O O . SER A 1 100 ? -8.840 11.165 -4.039 1.00 96.50 100 SER A O 1
ATOM 771 N N . MET A 1 101 ? -6.870 10.203 -4.540 1.00 96.56 101 MET A N 1
ATOM 772 C CA . MET A 1 101 ? -7.436 8.918 -4.931 1.00 96.56 101 MET A CA 1
ATOM 773 C C . MET A 1 101 ? -8.087 8.206 -3.746 1.00 96.56 101 MET A C 1
ATOM 775 O O . MET A 1 101 ? -9.224 7.755 -3.858 1.00 96.56 101 MET A O 1
ATOM 779 N N . LEU A 1 102 ? -7.438 8.195 -2.578 1.00 95.81 102 LEU A N 1
ATOM 780 C CA . LEU A 1 102 ? -8.023 7.651 -1.355 1.00 95.81 102 LEU A CA 1
ATOM 781 C C . LEU A 1 102 ? -9.334 8.368 -1.013 1.00 95.81 102 LEU A C 1
ATOM 783 O O . LEU A 1 102 ? -10.338 7.714 -0.752 1.00 95.81 102 LEU A O 1
ATOM 787 N N . ALA A 1 103 ? -9.369 9.701 -1.078 1.00 96.12 103 ALA A N 1
ATOM 788 C CA . ALA A 1 103 ? -10.591 10.460 -0.829 1.00 96.12 103 ALA A CA 1
ATOM 789 C C . ALA A 1 103 ? -11.721 10.115 -1.818 1.00 96.12 103 ALA A C 1
ATOM 791 O O . ALA A 1 103 ? -12.891 10.128 -1.434 1.00 96.12 103 ALA A O 1
ATOM 792 N N . LEU A 1 104 ? -11.403 9.801 -3.078 1.00 96.50 104 LEU A N 1
ATOM 793 C CA . LEU A 1 104 ? -12.385 9.334 -4.061 1.00 96.50 104 LEU A CA 1
ATOM 794 C C . LEU A 1 104 ? -12.882 7.921 -3.740 1.00 96.50 104 LEU A C 1
ATOM 796 O O . LEU A 1 104 ? -14.094 7.701 -3.727 1.00 96.50 104 LEU A O 1
ATOM 800 N N . THR A 1 105 ? -11.982 6.996 -3.411 1.00 95.50 105 THR A N 1
ATOM 801 C CA . THR A 1 105 ? -12.341 5.629 -3.011 1.00 95.50 105 THR A CA 1
ATOM 802 C C . THR A 1 105 ? -13.250 5.637 -1.785 1.00 95.50 105 THR A C 1
ATOM 804 O O . THR A 1 105 ? -14.304 5.006 -1.792 1.00 95.50 105 THR A O 1
ATOM 807 N N . LEU A 1 106 ? -12.928 6.444 -0.770 1.00 95.56 106 LEU A N 1
ATOM 808 C CA . LEU A 1 106 ? -13.734 6.560 0.448 1.00 95.56 106 LEU A CA 1
ATOM 809 C C . LEU A 1 106 ? -15.096 7.232 0.222 1.00 95.56 106 LEU A C 1
ATOM 811 O O . LEU A 1 106 ? -16.027 6.994 0.989 1.00 95.56 106 LEU A O 1
ATOM 815 N N . LYS A 1 107 ? -15.266 8.037 -0.837 1.00 96.75 107 LYS A N 1
ATOM 816 C CA . LYS A 1 107 ? -16.597 8.541 -1.225 1.00 96.75 107 LYS A CA 1
ATOM 817 C C . LYS A 1 107 ? -17.503 7.426 -1.743 1.00 96.75 107 LYS A C 1
ATOM 819 O O . LYS A 1 107 ? -18.705 7.480 -1.499 1.00 96.75 107 LYS A O 1
ATOM 824 N N . ALA A 1 108 ? -16.946 6.447 -2.456 1.00 95.69 108 ALA A N 1
ATOM 825 C CA . ALA A 1 108 ? -17.689 5.278 -2.921 1.00 95.69 108 ALA A CA 1
ATOM 826 C C . ALA A 1 108 ? -17.889 4.246 -1.796 1.00 95.69 108 ALA A C 1
ATOM 828 O O . ALA A 1 108 ? -18.983 3.701 -1.649 1.00 95.69 108 ALA A O 1
ATOM 829 N N . SER A 1 109 ? -16.862 4.053 -0.961 1.00 94.88 109 SER A N 1
ATOM 830 C CA . SER A 1 109 ? -16.817 3.055 0.112 1.00 94.88 109 SER A CA 1
ATOM 831 C C . SER A 1 109 ? -16.389 3.673 1.457 1.00 94.88 109 SER A C 1
ATOM 833 O O . SER A 1 109 ? -15.249 3.505 1.885 1.00 94.88 109 SER A O 1
ATOM 835 N N . PRO A 1 110 ? -17.297 4.338 2.200 1.00 94.88 110 PRO A N 1
ATOM 836 C CA . PRO A 1 110 ? -16.935 5.095 3.411 1.00 94.88 110 PRO A CA 1
ATOM 837 C C . PRO A 1 110 ? -16.482 4.259 4.613 1.00 94.88 110 PRO A C 1
ATOM 839 O O . PRO A 1 110 ? -16.004 4.812 5.598 1.00 94.88 110 PRO A O 1
ATOM 842 N N . ARG A 1 111 ? -16.704 2.940 4.580 1.00 93.25 111 ARG A N 1
ATOM 843 C CA . ARG A 1 111 ? -16.289 2.017 5.651 1.00 93.25 111 ARG A CA 1
ATOM 844 C C . ARG A 1 111 ? -14.856 1.527 5.486 1.00 93.25 111 ARG A C 1
ATOM 846 O O . ARG A 1 111 ? -14.353 0.857 6.381 1.00 93.25 111 ARG A O 1
ATOM 853 N N . GLU A 1 112 ? -14.253 1.786 4.335 1.00 94.69 112 GLU A N 1
ATOM 854 C CA . GLU A 1 112 ? -12.895 1.354 4.057 1.00 94.69 112 GLU A CA 1
ATOM 855 C C . GLU A 1 112 ? -11.877 2.341 4.629 1.00 94.69 112 GLU A C 1
ATOM 857 O O . GLU A 1 112 ? -12.193 3.469 5.008 1.00 94.69 112 GLU A O 1
ATOM 862 N N . SER A 1 113 ? -10.635 1.896 4.718 1.00 94.50 113 SER A N 1
ATOM 863 C CA . SER A 1 113 ? -9.493 2.687 5.136 1.00 94.50 113 SER A CA 1
ATOM 864 C C . SER A 1 113 ? -8.248 2.247 4.375 1.00 94.50 113 SER A C 1
ATOM 866 O O . SER A 1 113 ? -8.214 1.186 3.742 1.00 94.50 113 SER A O 1
ATOM 868 N N . LEU A 1 114 ? -7.216 3.089 4.417 1.00 95.94 114 LEU A N 1
ATOM 869 C CA . LEU A 1 114 ? -5.903 2.727 3.907 1.00 95.94 114 LEU A CA 1
ATOM 870 C C . LEU A 1 114 ? -5.314 1.620 4.790 1.00 95.94 114 LEU A C 1
ATOM 872 O O . LEU A 1 114 ? -5.224 1.771 6.010 1.00 95.94 114 LEU A O 1
ATOM 876 N N . LEU A 1 115 ? -4.913 0.510 4.174 1.00 95.44 115 LEU A N 1
ATOM 877 C CA . LEU A 1 115 ? -4.384 -0.661 4.878 1.00 95.44 115 LEU A CA 1
ATOM 878 C C . LEU A 1 115 ? -2.873 -0.816 4.725 1.00 95.44 115 LEU A C 1
ATOM 880 O O . LEU A 1 115 ? -2.237 -1.447 5.570 1.00 95.44 115 LEU A O 1
ATOM 884 N N . GLY A 1 116 ? -2.302 -0.232 3.675 1.00 95.44 116 GLY A N 1
ATOM 885 C CA . GLY A 1 116 ? -0.880 -0.286 3.377 1.00 95.44 116 GLY A CA 1
ATOM 886 C C . GLY A 1 116 ? -0.633 -0.153 1.882 1.00 95.44 116 GLY A C 1
ATOM 887 O O . GLY A 1 116 ? -1.331 0.610 1.210 1.00 95.44 116 GLY A O 1
ATOM 888 N N . TRP A 1 117 ? 0.334 -0.899 1.361 1.00 96.06 117 TRP A N 1
ATOM 889 C CA . TRP A 1 117 ? 0.794 -0.778 -0.017 1.00 96.06 117 TRP A CA 1
ATOM 890 C C . TRP A 1 117 ? 1.192 -2.119 -0.627 1.00 96.06 117 TRP A C 1
ATOM 892 O O . TRP A 1 117 ? 1.457 -3.095 0.079 1.00 96.06 117 TRP A O 1
ATOM 902 N N . TYR A 1 118 ? 1.214 -2.154 -1.955 1.00 96.00 118 TYR A N 1
ATOM 903 C CA . TYR A 1 118 ? 1.655 -3.305 -2.727 1.00 96.00 118 TYR A CA 1
ATOM 904 C C . TYR A 1 118 ? 2.792 -2.947 -3.677 1.00 96.00 118 TYR A C 1
ATOM 906 O O . TYR A 1 118 ? 2.924 -1.797 -4.106 1.00 96.00 118 TYR A O 1
ATOM 914 N N . THR A 1 119 ? 3.555 -3.964 -4.065 1.00 93.62 119 THR A N 1
ATOM 915 C CA . THR A 1 119 ? 4.502 -3.897 -5.172 1.00 93.62 119 THR A CA 1
ATOM 916 C C . THR A 1 119 ? 4.615 -5.227 -5.912 1.00 93.62 119 THR A C 1
ATOM 918 O O . THR A 1 119 ? 4.226 -6.273 -5.395 1.00 93.62 119 THR A O 1
ATOM 921 N N . THR A 1 120 ? 5.141 -5.194 -7.135 1.00 90.62 120 THR A N 1
ATOM 922 C CA . THR A 1 120 ? 5.390 -6.395 -7.947 1.00 90.62 120 THR A CA 1
ATOM 923 C C . THR A 1 120 ? 6.830 -6.896 -7.909 1.00 90.62 120 THR A C 1
ATOM 925 O O . THR A 1 120 ? 7.177 -7.791 -8.668 1.00 90.62 120 THR A O 1
ATOM 928 N N . SER A 1 121 ? 7.692 -6.301 -7.081 1.00 84.56 121 SER A N 1
ATOM 929 C CA . SER A 1 121 ? 9.048 -6.812 -6.862 1.00 84.56 121 SER A CA 1
ATOM 930 C C . SER A 1 121 ? 9.142 -7.520 -5.516 1.00 84.56 121 SER A C 1
ATOM 932 O O . SER A 1 121 ? 8.666 -7.007 -4.501 1.00 84.56 121 SER A O 1
ATOM 934 N N . HIS A 1 122 ? 9.776 -8.691 -5.506 1.00 81.69 122 HIS A N 1
ATOM 935 C CA . HIS A 1 122 ? 10.122 -9.404 -4.276 1.00 81.69 122 HIS A CA 1
ATOM 936 C C . HIS A 1 122 ? 11.373 -8.831 -3.602 1.00 81.69 122 HIS A C 1
ATOM 938 O O . HIS A 1 122 ? 11.566 -9.022 -2.401 1.00 81.69 122 HIS A O 1
ATOM 944 N N . GLU A 1 123 ? 12.198 -8.088 -4.342 1.00 82.44 123 GLU A N 1
ATOM 945 C CA . GLU A 1 123 ? 13.420 -7.504 -3.809 1.00 82.44 123 GLU A CA 1
ATOM 946 C C . GLU A 1 123 ? 13.107 -6.327 -2.880 1.00 82.44 123 GLU A C 1
ATOM 948 O O . GLU A 1 123 ? 12.578 -5.282 -3.279 1.00 82.44 123 GLU A O 1
ATOM 953 N N . LEU A 1 124 ? 13.478 -6.491 -1.610 1.00 83.00 124 LEU A N 1
ATOM 954 C CA . LEU A 1 124 ? 13.424 -5.428 -0.618 1.00 83.00 124 LEU A CA 1
ATOM 955 C C . LEU A 1 124 ? 14.734 -4.645 -0.650 1.00 83.00 124 LEU A C 1
ATOM 957 O O . LEU A 1 124 ? 15.803 -5.191 -0.381 1.00 83.00 124 LEU A O 1
ATOM 961 N N . ASN A 1 125 ? 14.644 -3.348 -0.929 1.00 84.56 125 ASN A N 1
ATOM 962 C CA . ASN A 1 125 ? 15.787 -2.441 -0.929 1.00 84.56 125 ASN A CA 1
ATOM 963 C C . ASN A 1 125 ? 15.566 -1.269 0.041 1.00 84.56 125 ASN A C 1
ATOM 965 O O . ASN A 1 125 ? 14.540 -1.173 0.723 1.00 84.56 125 ASN A O 1
ATOM 969 N N . SER A 1 126 ? 16.537 -0.357 0.111 1.00 87.19 126 SER A N 1
ATOM 970 C CA . SER A 1 126 ? 16.442 0.846 0.946 1.00 87.19 126 SER A CA 1
ATOM 971 C C . SER A 1 126 ? 15.196 1.683 0.624 1.00 87.19 126 SER A C 1
ATOM 973 O O . SER A 1 126 ? 14.588 2.247 1.533 1.00 87.19 126 SER A O 1
ATOM 975 N N . PHE A 1 127 ? 14.763 1.717 -0.642 1.00 89.44 127 PHE A N 1
ATOM 976 C CA . PHE A 1 127 ? 13.548 2.422 -1.054 1.00 89.44 127 PHE A CA 1
ATOM 977 C C . PHE A 1 127 ? 12.281 1.759 -0.502 1.00 89.44 127 PHE A C 1
ATOM 979 O O . PHE A 1 127 ? 11.406 2.464 -0.004 1.00 89.44 127 PHE A O 1
ATOM 986 N N . SER A 1 128 ? 12.206 0.423 -0.477 1.00 90.00 1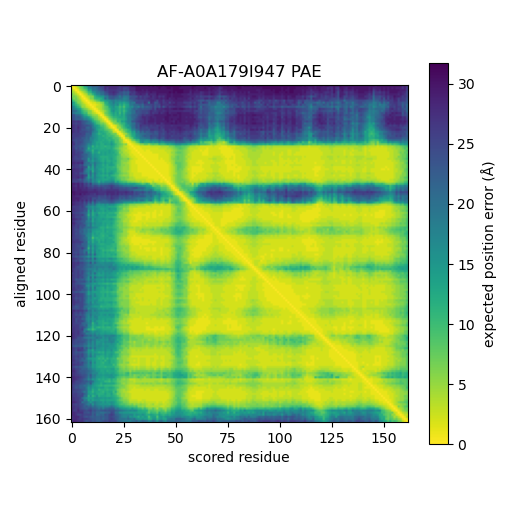28 SER A N 1
ATOM 987 C CA . SER A 1 128 ? 11.087 -0.305 0.145 1.00 90.00 128 SER A CA 1
ATOM 988 C C . SER A 1 128 ? 10.910 0.074 1.621 1.00 90.00 128 SER A C 1
ATOM 990 O O . SER A 1 128 ? 9.784 0.233 2.091 1.00 90.00 128 SER A O 1
ATOM 992 N N . ALA A 1 129 ? 12.010 0.287 2.354 1.00 89.81 129 ALA A N 1
ATOM 993 C CA . ALA A 1 129 ? 11.962 0.741 3.746 1.00 89.81 129 ALA A CA 1
ATOM 994 C C . ALA A 1 129 ? 11.451 2.189 3.883 1.00 89.81 129 ALA A C 1
ATOM 996 O O . ALA A 1 129 ? 10.677 2.486 4.795 1.00 89.81 129 ALA A O 1
ATOM 997 N N . LEU A 1 130 ? 11.845 3.087 2.972 1.00 90.62 130 LEU A N 1
ATOM 998 C CA . LEU A 1 130 ? 11.344 4.467 2.945 1.00 90.62 130 LEU A CA 1
ATOM 999 C C . LEU A 1 130 ? 9.839 4.513 2.661 1.00 90.62 130 LEU A C 1
ATOM 1001 O O . LEU A 1 130 ? 9.104 5.204 3.367 1.00 90.62 130 LEU A O 1
ATOM 1005 N N . ILE A 1 131 ? 9.372 3.726 1.690 1.00 91.94 131 ILE A N 1
ATOM 1006 C CA . ILE A 1 131 ? 7.950 3.624 1.345 1.00 91.94 131 ILE A CA 1
ATOM 1007 C C . ILE A 1 131 ? 7.157 3.027 2.514 1.00 91.94 131 ILE A C 1
ATOM 1009 O O . ILE A 1 131 ? 6.114 3.563 2.888 1.00 91.94 131 ILE A O 1
ATOM 1013 N N . GLN A 1 132 ? 7.673 1.981 3.166 1.00 92.06 132 GLN A N 1
ATOM 1014 C CA . GLN A 1 132 ? 7.036 1.406 4.352 1.00 92.06 132 GLN A CA 1
ATOM 1015 C C . GLN A 1 132 ? 6.887 2.436 5.482 1.00 92.06 132 GLN A C 1
ATOM 1017 O O . GLN A 1 132 ? 5.828 2.517 6.105 1.00 92.06 132 GLN A O 1
ATOM 1022 N N . ASN A 1 133 ? 7.916 3.250 5.738 1.00 90.56 133 ASN A N 1
ATOM 1023 C CA . ASN A 1 133 ? 7.852 4.314 6.743 1.00 90.56 133 ASN A CA 1
ATOM 1024 C C . ASN A 1 133 ? 6.832 5.395 6.372 1.00 90.56 133 ASN A C 1
ATOM 1026 O O . ASN A 1 133 ? 6.119 5.893 7.243 1.00 90.56 133 ASN A O 1
ATOM 1030 N N . PHE A 1 134 ? 6.732 5.730 5.086 1.00 91.38 134 PHE A N 1
ATOM 1031 C CA . PHE A 1 134 ? 5.742 6.671 4.580 1.00 91.38 134 PHE A CA 1
ATOM 1032 C C . PHE A 1 134 ? 4.305 6.164 4.802 1.00 91.38 134 PHE A C 1
ATOM 1034 O O . PHE A 1 134 ? 3.492 6.883 5.388 1.00 91.38 134 PHE A O 1
ATOM 1041 N N . PHE A 1 135 ? 4.006 4.910 4.443 1.00 92.75 135 PHE A N 1
ATOM 1042 C CA . PHE A 1 135 ? 2.693 4.296 4.695 1.00 92.75 135 PHE A CA 1
ATOM 1043 C C . PHE A 1 135 ? 2.420 4.023 6.179 1.00 92.75 135 PHE A C 1
ATOM 1045 O O . PHE A 1 135 ? 1.263 3.928 6.574 1.00 92.75 135 PHE A O 1
ATOM 1052 N N . GLY A 1 136 ? 3.451 3.921 7.017 1.00 89.69 136 GLY A N 1
ATOM 1053 C CA . GLY A 1 136 ? 3.313 3.825 8.471 1.00 89.69 136 GLY A CA 1
ATOM 1054 C C . GLY A 1 136 ? 3.158 5.174 9.184 1.00 89.69 136 GLY A C 1
ATOM 1055 O O . GLY A 1 136 ? 2.974 5.193 10.403 1.00 89.69 136 GLY A O 1
ATOM 1056 N N . SER A 1 137 ? 3.260 6.297 8.466 1.00 89.12 137 SER A N 1
ATOM 1057 C CA . SER A 1 137 ? 3.287 7.625 9.079 1.00 89.12 137 SER A CA 1
ATOM 1058 C C . SER A 1 137 ? 1.908 8.073 9.605 1.00 89.12 137 SER A C 1
ATOM 1060 O O . SER A 1 137 ? 0.875 7.652 9.073 1.00 89.12 137 SER A O 1
ATOM 1062 N N . PRO A 1 138 ? 1.859 8.957 10.623 1.00 85.38 138 PRO A N 1
ATOM 1063 C CA . PRO A 1 138 ? 0.607 9.537 11.119 1.00 85.38 138 PRO A CA 1
ATOM 1064 C C . PRO A 1 138 ? -0.147 10.415 10.118 1.00 85.38 138 PRO A C 1
ATOM 1066 O O . PRO A 1 138 ? -1.372 10.483 10.177 1.00 85.38 138 PRO A O 1
ATOM 1069 N N . ASP A 1 139 ? 0.569 11.086 9.216 1.00 82.94 139 ASP A N 1
ATOM 1070 C CA . ASP A 1 139 ? -0.007 12.140 8.375 1.00 82.94 139 ASP A CA 1
ATOM 1071 C C . ASP A 1 139 ? -0.577 11.609 7.054 1.00 82.94 139 ASP A C 1
ATOM 1073 O O . ASP A 1 139 ? -1.508 12.189 6.491 1.00 82.94 139 ASP A O 1
ATOM 1077 N N . THR A 1 140 ? 0.004 10.531 6.522 1.00 77.38 140 THR A N 1
ATOM 1078 C CA . THR A 1 140 ? -0.320 10.003 5.183 1.00 77.38 140 THR A CA 1
ATOM 1079 C C . THR A 1 140 ? -0.659 8.517 5.172 1.00 77.38 140 THR A C 1
ATOM 1081 O O . THR A 1 140 ? -1.040 7.990 4.125 1.00 77.38 140 THR A O 1
ATOM 1084 N N . GLY A 1 141 ? -0.498 7.845 6.310 1.00 86.62 141 GLY A N 1
ATOM 1085 C CA . GLY A 1 141 ? -0.425 6.399 6.397 1.00 86.62 141 GLY A CA 1
ATOM 1086 C C . GLY A 1 141 ? -1.540 5.746 7.205 1.00 86.62 141 GLY A C 1
ATOM 1087 O O . GLY A 1 141 ? -2.667 6.228 7.294 1.00 86.62 141 GLY A O 1
ATOM 1088 N N . THR A 1 142 ? -1.206 4.595 7.779 1.00 89.56 142 THR A N 1
ATOM 1089 C CA . THR A 1 142 ? -2.133 3.680 8.457 1.00 89.56 142 THR A CA 1
ATOM 1090 C C . THR A 1 142 ? -2.094 3.797 9.980 1.00 89.56 142 THR A C 1
ATOM 1092 O O . THR A 1 142 ? -2.698 2.972 10.671 1.00 89.56 142 THR A O 1
ATOM 1095 N N . PHE A 1 143 ? -1.368 4.782 10.523 1.00 86.00 143 PHE A N 1
ATOM 1096 C CA . PHE A 1 143 ? -1.236 4.982 11.965 1.00 86.00 143 PHE A CA 1
ATOM 1097 C C . PHE A 1 143 ? -2.622 5.055 12.635 1.00 86.00 143 PHE A C 1
ATOM 1099 O O . PHE A 1 143 ? -3.513 5.735 12.124 1.00 86.00 143 PHE A O 1
ATOM 1106 N N . PRO A 1 144 ? -2.833 4.388 13.784 1.00 83.06 144 PRO A N 1
ATOM 1107 C CA . PRO A 1 144 ? -1.850 3.720 14.648 1.00 83.06 144 PRO A CA 1
ATOM 1108 C C . PRO A 1 144 ? -1.540 2.262 14.278 1.00 83.06 144 PRO A C 1
ATOM 1110 O O . PRO A 1 144 ? -0.786 1.596 14.988 1.00 83.06 144 PRO A O 1
ATOM 1113 N N . HIS A 1 145 ? -2.134 1.742 13.207 1.00 85.62 145 HIS A N 1
ATOM 1114 C CA . HIS A 1 145 ? -1.994 0.346 12.816 1.00 85.62 145 HIS A CA 1
ATOM 1115 C C . HIS A 1 145 ? -0.780 0.137 11.902 1.00 85.62 145 HIS A C 1
ATOM 1117 O O . HIS A 1 145 ? -0.443 1.021 11.111 1.00 85.62 145 HIS A O 1
ATOM 1123 N N . PRO A 1 146 ? -0.128 -1.037 11.965 1.00 86.00 146 PRO A N 1
ATOM 1124 C CA . PRO A 1 146 ? 0.957 -1.360 11.048 1.00 86.00 146 PRO A CA 1
ATOM 1125 C C . PRO A 1 146 ? 0.449 -1.410 9.600 1.00 86.00 146 PRO A C 1
ATOM 1127 O O . PRO A 1 146 ? -0.598 -2.009 9.317 1.00 86.00 146 PRO A O 1
ATOM 1130 N N . ALA A 1 147 ? 1.216 -0.796 8.698 1.00 90.81 147 ALA A N 1
ATOM 1131 C CA . ALA A 1 147 ? 0.957 -0.831 7.266 1.00 90.81 147 ALA A CA 1
ATOM 1132 C C . ALA A 1 147 ? 1.256 -2.227 6.712 1.00 90.81 147 ALA A C 1
ATOM 1134 O O . ALA A 1 147 ? 2.351 -2.763 6.912 1.00 90.81 147 ALA A O 1
ATOM 1135 N N . VAL A 1 148 ? 0.285 -2.801 6.005 1.00 92.56 148 VAL A N 1
ATOM 1136 C CA . VAL A 1 148 ? 0.448 -4.064 5.283 1.00 92.56 148 VAL A CA 1
ATOM 1137 C C . VAL A 1 148 ? 1.312 -3.814 4.051 1.00 92.56 148 VAL A C 1
ATOM 1139 O O . VAL A 1 148 ? 0.983 -2.960 3.234 1.00 92.56 148 VAL A O 1
ATOM 1142 N N . HIS A 1 149 ? 2.399 -4.566 3.911 1.00 93.62 149 HIS A N 1
ATOM 1143 C CA . HIS A 1 149 ? 3.200 -4.594 2.692 1.00 93.62 149 HIS A CA 1
ATOM 1144 C C . HIS A 1 149 ? 2.930 -5.904 1.952 1.00 93.62 149 HIS A C 1
ATOM 1146 O O . HIS A 1 149 ? 3.124 -6.980 2.518 1.00 93.62 149 HIS A O 1
ATOM 1152 N N . MET A 1 150 ? 2.464 -5.811 0.708 1.00 92.94 150 MET A N 1
ATOM 1153 C CA . MET A 1 150 ? 2.174 -6.962 -0.146 1.00 92.94 150 MET A CA 1
ATOM 1154 C C . MET A 1 150 ? 3.109 -6.984 -1.352 1.00 92.94 150 MET A C 1
ATOM 1156 O O . MET A 1 150 ? 3.182 -6.011 -2.096 1.00 92.94 150 MET A O 1
ATOM 1160 N N . THR A 1 151 ? 3.770 -8.112 -1.583 1.00 92.00 151 THR A N 1
ATOM 1161 C CA . THR A 1 151 ? 4.535 -8.364 -2.807 1.00 92.00 151 THR A CA 1
ATOM 1162 C C . THR A 1 151 ? 3.808 -9.404 -3.652 1.00 92.00 151 THR A C 1
ATOM 1164 O O . THR A 1 151 ? 3.221 -10.347 -3.118 1.00 92.00 151 THR A O 1
ATOM 1167 N N . ILE A 1 152 ? 3.803 -9.224 -4.971 1.00 88.62 152 ILE A N 1
ATOM 1168 C CA . ILE A 1 152 ? 3.183 -10.166 -5.907 1.00 88.62 152 ILE A CA 1
ATOM 1169 C C . ILE A 1 152 ? 4.091 -10.405 -7.116 1.00 88.62 152 ILE A C 1
ATOM 1171 O O . ILE A 1 152 ? 4.508 -9.458 -7.777 1.00 88.62 152 ILE A O 1
ATOM 1175 N N . SER A 1 153 ? 4.371 -11.672 -7.427 1.00 85.69 153 SER A N 1
ATOM 1176 C CA . SER A 1 153 ? 5.080 -12.016 -8.663 1.00 85.69 153 SER A CA 1
ATOM 1177 C C . SER A 1 153 ? 4.180 -11.758 -9.866 1.00 85.69 153 SER A C 1
ATOM 1179 O O . SER A 1 153 ? 2.978 -12.042 -9.834 1.00 85.69 153 SER A O 1
ATOM 1181 N N . THR A 1 154 ? 4.769 -11.246 -10.943 1.00 84.56 154 THR A N 1
ATOM 1182 C CA . THR A 1 154 ? 4.091 -11.125 -12.241 1.00 84.56 154 THR A CA 1
ATOM 1183 C C . THR A 1 154 ? 4.472 -12.237 -13.211 1.00 84.56 154 THR A C 1
ATOM 1185 O O . THR A 1 154 ? 3.928 -12.273 -14.313 1.00 84.56 154 THR A O 1
ATOM 1188 N N . ASP A 1 155 ? 5.369 -13.136 -12.806 1.00 80.00 155 ASP A N 1
ATOM 1189 C CA . ASP A 1 155 ? 5.889 -14.220 -13.628 1.00 80.00 155 ASP A CA 1
ATOM 1190 C C . ASP A 1 155 ? 5.075 -15.505 -13.387 1.00 80.00 155 ASP A C 1
ATOM 1192 O O . ASP A 1 155 ? 5.074 -16.063 -12.284 1.00 80.00 155 ASP A O 1
ATOM 1196 N N . PRO A 1 156 ? 4.298 -15.977 -14.383 1.00 74.56 156 PRO A N 1
ATOM 1197 C CA . PRO A 1 156 ? 3.414 -17.117 -14.185 1.00 74.56 156 PRO A CA 1
ATOM 1198 C C . PRO A 1 156 ? 4.193 -18.421 -13.999 1.00 74.56 156 PRO A C 1
ATOM 1200 O O . PRO A 1 156 ? 4.971 -18.814 -14.866 1.00 74.56 156 PRO A O 1
ATOM 1203 N N . GLY A 1 157 ? 3.885 -19.157 -12.929 1.00 70.69 157 GLY A N 1
ATOM 1204 C CA . GLY A 1 157 ? 4.394 -20.517 -12.719 1.00 70.69 157 GLY A CA 1
ATOM 1205 C C . GLY A 1 157 ? 5.812 -20.596 -12.157 1.00 70.69 157 GLY A C 1
ATOM 1206 O O . GLY A 1 157 ? 6.362 -21.694 -12.099 1.00 70.69 157 GLY A O 1
ATOM 1207 N N . GLU A 1 158 ? 6.383 -19.468 -11.744 1.00 69.06 158 GLU A N 1
ATOM 1208 C CA . GLU A 1 158 ? 7.583 -19.448 -10.918 1.00 69.06 158 GLU A CA 1
ATOM 1209 C C . GLU A 1 158 ? 7.209 -19.734 -9.455 1.00 69.06 158 GLU A C 1
ATOM 1211 O O . GLU A 1 158 ? 6.164 -19.288 -8.966 1.00 69.06 158 GLU A O 1
ATOM 1216 N N . ASP A 1 159 ? 8.031 -20.528 -8.771 1.00 66.38 159 ASP A N 1
ATOM 1217 C CA . ASP A 1 159 ? 7.840 -20.801 -7.350 1.00 66.38 159 ASP A CA 1
ATOM 1218 C C . ASP A 1 159 ? 8.166 -19.545 -6.528 1.00 66.38 159 ASP A C 1
ATOM 1220 O O . ASP A 1 159 ? 9.022 -18.741 -6.891 1.00 66.38 159 ASP A O 1
ATOM 1224 N N . ILE A 1 160 ? 7.485 -19.372 -5.393 1.00 59.66 160 ILE A N 1
ATOM 1225 C CA . ILE A 1 160 ? 7.779 -18.269 -4.472 1.00 59.66 160 ILE A CA 1
ATOM 1226 C C . ILE A 1 160 ? 9.145 -18.545 -3.829 1.00 59.66 160 ILE A C 1
ATOM 1228 O O . ILE A 1 160 ? 9.253 -19.437 -2.985 1.00 59.66 160 ILE A O 1
ATOM 1232 N N . GLU A 1 161 ? 10.174 -17.781 -4.198 1.00 58.94 161 GLU A N 1
ATOM 1233 C CA . GLU A 1 161 ? 11.450 -17.781 -3.478 1.00 58.94 161 GLU A CA 1
ATOM 1234 C C . GLU A 1 161 ? 11.243 -17.120 -2.102 1.00 58.94 161 GLU A C 1
ATOM 1236 O O . GLU A 1 161 ? 10.985 -15.919 -2.002 1.00 58.94 161 GLU A O 1
ATOM 1241 N N . THR A 1 162 ? 11.267 -17.928 -1.037 1.00 46.50 162 THR A N 1
ATOM 1242 C CA . THR A 1 162 ? 11.125 -17.489 0.367 1.00 46.50 162 THR A CA 1
ATOM 1243 C C . THR A 1 162 ? 12.457 -17.234 1.044 1.00 46.50 162 THR A C 1
ATOM 1245 O O . THR A 1 162 ? 13.343 -18.108 0.893 1.00 46.50 162 THR A O 1
#

pLDDT: mean 80.95, std 17.61, 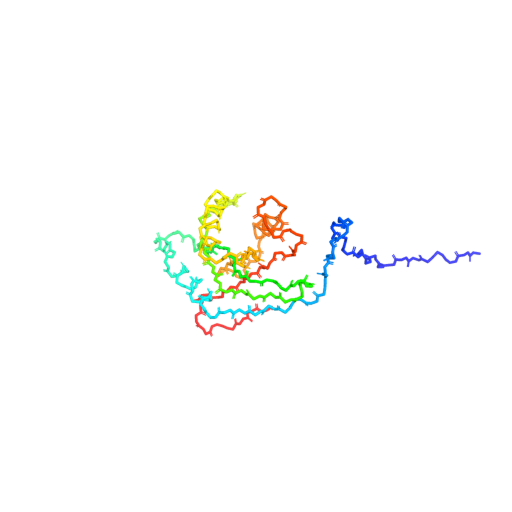range [38.06, 97.81]

Solvent-accessible surface area (backbone atoms only — not comparable to full-atom values): 10078 Å² total; per-residue (Å²): 135,81,81,79,80,80,78,89,73,83,82,76,75,84,78,64,89,72,52,93,90,56,84,73,67,84,64,82,67,47,75,46,74,38,69,60,27,56,54,51,52,52,54,53,58,71,68,50,89,83,51,94,88,61,77,87,73,65,51,44,26,42,30,26,23,40,66,45,96,78,61,42,40,35,39,39,50,40,61,48,83,41,67,65,50,80,54,100,91,48,74,48,69,49,63,67,58,48,54,53,50,52,55,52,50,35,70,80,40,72,81,45,44,65,43,24,34,38,31,46,46,84,79,80,49,78,59,54,54,53,52,51,52,50,31,39,25,82,89,79,36,24,48,88,45,82,41,45,79,44,68,44,83,85,60,85,89,64,78,86,88,127

Foldseek 3Di:
DDPDPPPPDDDDDPDQPDDPPDPADPPAAAEAEDVQAVVQLLVVQVPPPPDPPDDRDKWKWWFKDAADPNRRYHYGYHIDTWDWDDDPPDIDTDLVVNVVVQVVVCVVPVRMDTQAMEIADPDDDPVNVVRQVQQCDPPRHDPPYRHDYYYHHNDPPDDDDD

InterPro domains:
  IPR000555 JAB1/MPN/MOV34 metalloenzyme domain [PF01398] (29-134)
  IPR000555 JAB1/MPN/MOV34 metalloenzyme domain [SM00232] (30-156)
  IPR037518 MPN domain [PS50249] (31-162)

Organism: Cordyceps confragosa (NCBI:txid2714763)

Secondary structure (DSSP, 8-state):
-------------------TT-----SPPEEEE-HHHHHHHHHHHHTS---TTS--PPPEEEEEEEE-TTS-EEEEEEEEE--EEE-SS-EEE-HHHHHHHHHHHHHH-TT-EEEEEEES-----HHHHHHHHHHTSTTTS-TTSPPEEEE---STT-----

Radius of gyration: 18.79 Å; Cα contacts (8 Å, |Δi|>4): 230; chains: 1; bounding box: 50×35×70 Å

Nearest PDB structures (foldseek):
  8ppl-assembly1_I4  TM=9.115E-01  e=1.888E-11  Homo sapiens
  3j8c-assembly1_F  TM=8.589E-01  e=3.480E-10  Homo sapiens
  4r14-assembly1_B  TM=8.308E-01  e=8.449E-10  Homo sapiens
  4qft-assembly1_A  TM=7.131E-01  e=1.372E-08  Homo sapiens
  4d10-assembly1_N  TM=7.417E-01  e=1.768E-08  Homo sapiens

Sequence (162 aa):
MAAATERFIHLARPLAHANVGIQTNIAPLNVNIQPEAILSILDHAVRRDVRDGAQPTRVIGALVGTRSEDGTEVEVRSCFAIPHTEEEDQVEVDVEYQKSMLALTLKASPRESLLGWYTTSHELNSFSALIQNFFGSPDTGTFPHPAVHMTISTDPGEDIET

Mean predicted aligned error: 9.84 Å